Protein AF-A0A848LFX0-F1 (afdb_monomer)

Organism: NCBI:txid394095

Structure (mmCIF, N/CA/C/O backbone):
data_AF-A0A848LFX0-F1
#
_entry.id   AF-A0A848LFX0-F1
#
loop_
_atom_site.group_PDB
_atom_site.id
_atom_site.type_symbol
_atom_site.label_atom_id
_atom_site.label_alt_id
_atom_site.label_comp_id
_atom_site.label_asym_id
_atom_site.label_entity_id
_atom_site.label_seq_id
_atom_site.pdbx_PDB_ins_code
_atom_site.Cartn_x
_atom_site.Cartn_y
_atom_site.Cartn_z
_atom_site.occupancy
_atom_site.B_iso_or_equiv
_atom_site.auth_seq_id
_atom_site.auth_comp_id
_atom_site.auth_asym_id
_atom_site.auth_atom_id
_atom_site.pdbx_PDB_model_num
ATOM 1 N N . MET A 1 1 ? -7.038 -20.888 8.940 1.00 76.25 1 MET A N 1
ATOM 2 C CA . MET A 1 1 ? -6.320 -20.702 10.222 1.00 76.25 1 MET A CA 1
ATOM 3 C C . MET A 1 1 ? -6.130 -19.225 10.547 1.00 76.25 1 MET A C 1
ATOM 5 O O . MET A 1 1 ? -6.663 -18.803 11.558 1.00 76.25 1 MET A O 1
ATOM 9 N N . ALA A 1 2 ? -5.491 -18.433 9.674 1.00 83.94 2 ALA A N 1
ATOM 10 C CA . ALA A 1 2 ? -5.220 -17.000 9.884 1.00 83.94 2 ALA A CA 1
ATOM 11 C C . ALA A 1 2 ? -6.416 -16.190 10.425 1.00 83.94 2 ALA A C 1
ATOM 13 O O . ALA A 1 2 ? -6.326 -15.593 11.490 1.00 83.94 2 ALA A O 1
ATOM 14 N N . LEU A 1 3 ? -7.577 -16.266 9.763 1.00 84.25 3 LEU A N 1
ATOM 15 C CA . LEU A 1 3 ? -8.781 -15.560 10.214 1.00 84.25 3 LEU A CA 1
ATOM 16 C C . LEU A 1 3 ? -9.252 -15.991 11.612 1.00 84.25 3 LEU A C 1
ATOM 18 O O . LEU A 1 3 ? -9.778 -15.172 12.351 1.00 84.25 3 LEU A O 1
ATOM 22 N N . ARG A 1 4 ? -9.083 -17.267 11.985 1.00 86.56 4 ARG A N 1
ATOM 23 C CA . ARG A 1 4 ? -9.475 -17.746 13.320 1.00 86.56 4 ARG A CA 1
ATOM 24 C C . ARG A 1 4 ? -8.605 -17.123 14.408 1.00 86.56 4 ARG A C 1
ATOM 26 O O . ARG A 1 4 ? -9.158 -16.760 15.430 1.00 86.56 4 ARG A O 1
ATOM 33 N N . LEU A 1 5 ? -7.302 -16.965 14.157 1.00 87.06 5 LEU A N 1
ATOM 34 C CA . LEU A 1 5 ? -6.368 -16.346 15.104 1.00 87.06 5 LEU A CA 1
ATOM 35 C C . LEU A 1 5 ? -6.708 -14.869 15.350 1.00 87.06 5 LEU A C 1
ATOM 37 O O . LEU A 1 5 ? -6.755 -14.443 16.501 1.00 87.06 5 LEU A O 1
ATOM 41 N N . LEU A 1 6 ? -7.026 -14.129 14.278 1.00 83.62 6 LEU A N 1
ATOM 42 C CA . LEU A 1 6 ? -7.506 -12.745 14.378 1.00 83.62 6 LEU A CA 1
ATOM 43 C C . LEU A 1 6 ? -8.863 -12.669 15.101 1.00 83.62 6 LEU A C 1
ATOM 45 O O . LEU A 1 6 ? -9.056 -11.833 15.973 1.00 83.62 6 LEU A O 1
ATOM 49 N N . LYS A 1 7 ? -9.802 -13.572 14.779 1.00 82.62 7 LYS A N 1
ATOM 50 C CA . LYS A 1 7 ? -11.139 -13.638 15.403 1.00 82.62 7 LYS A CA 1
ATOM 51 C C . LYS A 1 7 ? -11.097 -13.882 16.908 1.00 82.62 7 LYS A C 1
ATOM 53 O O . LYS A 1 7 ? -11.956 -13.380 17.623 1.00 82.62 7 LYS A O 1
ATOM 58 N N . SER A 1 8 ? -10.164 -14.709 17.364 1.00 85.88 8 SER A N 1
ATOM 59 C CA . SER A 1 8 ? -10.031 -15.085 18.771 1.00 85.88 8 SER A CA 1
ATOM 60 C C . SER A 1 8 ? -9.181 -14.110 19.581 1.00 85.88 8 SER A C 1
ATOM 62 O O . SER A 1 8 ? -8.884 -14.424 20.727 1.00 85.88 8 SER A O 1
ATOM 64 N N . ASP A 1 9 ? -8.748 -12.994 18.984 1.00 82.00 9 ASP A N 1
ATOM 65 C CA . ASP A 1 9 ? -7.861 -12.013 19.621 1.00 82.00 9 ASP A CA 1
ATOM 66 C C . ASP A 1 9 ? -6.547 -12.637 20.143 1.00 82.00 9 ASP A C 1
ATOM 68 O O . ASP A 1 9 ? -5.969 -12.220 21.140 1.00 82.00 9 ASP A O 1
ATOM 72 N N . LEU A 1 10 ? -6.069 -13.694 19.469 1.00 86.56 10 LEU A N 1
ATOM 73 C CA . LEU A 1 10 ? -4.822 -14.380 19.838 1.00 86.56 10 LEU A CA 1
ATOM 74 C C . LEU A 1 10 ? -3.594 -13.755 19.163 1.00 86.56 10 LEU A C 1
ATOM 76 O O . LEU A 1 10 ? -2.462 -14.068 19.529 1.00 86.56 10 LEU A O 1
ATOM 80 N N . CYS A 1 11 ? -3.799 -12.910 18.151 1.00 85.12 11 CYS A N 1
ATOM 81 C CA . CYS A 1 11 ? -2.736 -12.196 17.455 1.00 85.12 11 CYS A CA 1
ATOM 82 C C . CYS A 1 11 ? -3.246 -10.885 16.848 1.00 85.12 11 CYS A C 1
ATOM 84 O O . CYS A 1 11 ? -4.382 -10.810 16.383 1.00 85.12 11 CYS A O 1
ATOM 86 N N . THR A 1 12 ? -2.355 -9.902 16.744 1.00 79.50 12 THR A N 1
ATOM 87 C CA . THR A 1 12 ? -2.596 -8.620 16.062 1.00 79.50 12 THR A CA 1
ATOM 88 C C . THR A 1 12 ? -2.077 -8.599 14.619 1.00 79.50 12 THR A C 1
ATOM 90 O O . THR A 1 12 ? -2.403 -7.691 13.861 1.00 79.50 12 THR A O 1
ATOM 93 N N . ALA A 1 13 ? -1.296 -9.609 14.215 1.00 79.31 13 ALA A N 1
ATOM 94 C CA . ALA A 1 13 ? -0.765 -9.761 12.863 1.00 79.31 13 ALA A CA 1
ATOM 95 C C . ALA A 1 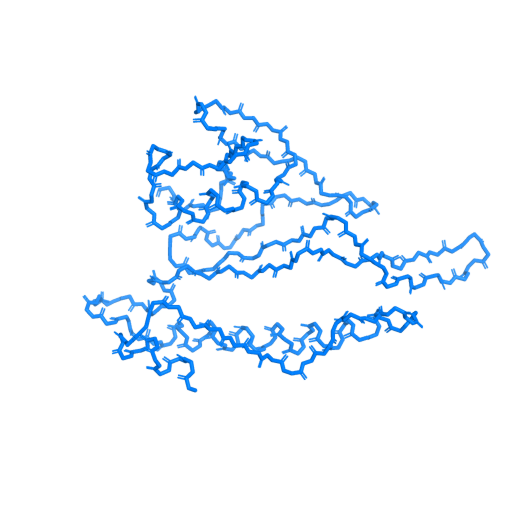13 ? -0.620 -11.242 12.481 1.00 79.31 13 ALA A C 1
ATOM 97 O O . ALA A 1 13 ? -0.318 -12.092 13.319 1.00 79.31 13 ALA A O 1
ATOM 98 N N . VAL A 1 14 ? -0.805 -11.546 11.194 1.00 84.25 14 VAL A N 1
ATOM 99 C CA . VAL A 1 14 ? -0.616 -12.884 10.617 1.00 84.25 14 VAL A CA 1
ATOM 100 C C . VAL A 1 14 ? 0.154 -12.779 9.306 1.00 84.25 14 VAL A C 1
ATOM 102 O O . VAL A 1 14 ? -0.154 -11.938 8.467 1.00 84.25 14 VAL A O 1
ATOM 105 N N . HIS A 1 15 ? 1.127 -13.666 9.108 1.00 82.06 15 HIS A N 1
ATOM 106 C CA . HIS A 1 15 ? 1.805 -13.833 7.825 1.00 82.06 15 HIS A CA 1
ATOM 107 C C . HIS A 1 15 ? 1.229 -15.054 7.102 1.00 82.06 15 HIS A C 1
ATOM 109 O O . HIS A 1 15 ? 1.128 -16.140 7.680 1.00 82.06 15 HIS A O 1
ATOM 115 N N . VAL A 1 16 ? 0.825 -14.880 5.843 1.00 80.62 16 VAL A N 1
ATOM 116 C CA . VAL A 1 16 ? 0.229 -15.940 5.024 1.00 80.62 16 VAL A CA 1
ATOM 117 C C . VAL A 1 16 ? 1.017 -16.061 3.729 1.00 80.62 16 VAL A C 1
ATOM 119 O O . VAL A 1 16 ? 1.040 -15.135 2.927 1.00 80.62 16 VAL A O 1
ATOM 122 N N . SER A 1 17 ? 1.626 -17.226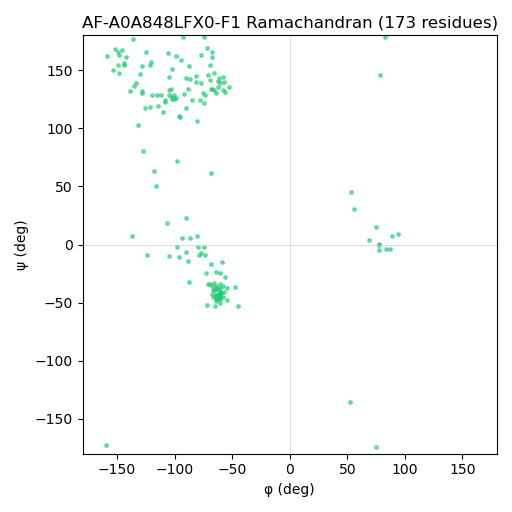 3.508 1.00 82.44 17 SER A N 1
ATOM 123 C CA . SER A 1 17 ? 2.250 -17.561 2.229 1.00 82.44 17 SER A CA 1
ATOM 124 C C . SER A 1 17 ? 1.228 -18.249 1.327 1.00 82.44 17 SER A C 1
ATOM 126 O O . SER A 1 17 ? 0.708 -19.324 1.642 1.00 82.44 17 SER A O 1
ATOM 128 N N . LEU A 1 18 ? 0.928 -17.608 0.204 1.00 77.94 18 LEU A N 1
ATOM 129 C CA . LEU A 1 18 ? 0.129 -18.163 -0.877 1.00 77.94 18 LEU A CA 1
ATOM 130 C C . LEU A 1 18 ? 1.144 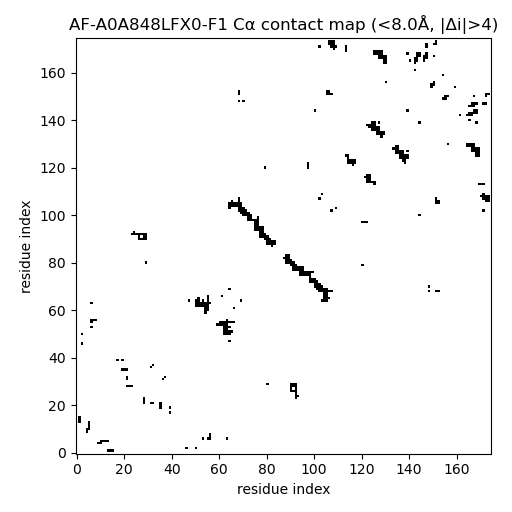-18.722 -1.880 1.00 77.94 18 LEU A C 1
ATOM 132 O O . LEU A 1 18 ? 1.901 -17.950 -2.450 1.00 77.94 18 LEU A O 1
ATOM 136 N N . ARG A 1 19 ? 1.249 -20.051 -2.010 1.00 79.62 19 ARG A N 1
ATOM 137 C CA . ARG A 1 19 ? 2.332 -20.757 -2.733 1.00 79.62 19 ARG A CA 1
ATOM 138 C C . ARG A 1 19 ? 2.298 -20.554 -4.262 1.00 79.62 19 ARG A C 1
ATOM 140 O O . ARG A 1 19 ? 2.112 -21.514 -5.002 1.00 79.62 19 ARG A O 1
ATOM 147 N N . LEU A 1 20 ? 2.445 -19.319 -4.727 1.00 77.44 20 LEU A N 1
ATOM 148 C CA . LEU A 1 20 ? 2.563 -18.939 -6.131 1.00 77.44 20 LEU A CA 1
ATOM 149 C C . LEU A 1 20 ? 3.801 -18.063 -6.296 1.00 77.44 20 LEU A C 1
ATOM 151 O O . LEU A 1 20 ? 3.984 -17.112 -5.540 1.00 77.44 20 LEU A O 1
ATOM 155 N N . ASP A 1 21 ? 4.629 -18.400 -7.278 1.00 75.88 21 ASP A N 1
ATOM 156 C CA . ASP A 1 21 ? 5.835 -17.643 -7.598 1.00 75.88 21 ASP A CA 1
ATOM 157 C C . ASP A 1 21 ? 5.518 -16.500 -8.575 1.00 75.88 21 ASP A C 1
ATOM 159 O O . ASP A 1 21 ? 4.672 -16.639 -9.467 1.00 75.88 21 ASP A O 1
ATOM 163 N N . PHE A 1 22 ? 6.185 -15.367 -8.375 1.00 74.19 22 PHE A N 1
ATOM 164 C CA . PHE A 1 22 ? 6.063 -14.145 -9.172 1.00 74.19 22 PHE A CA 1
ATOM 165 C C . PHE A 1 22 ? 7.400 -13.679 -9.729 1.00 74.19 22 PHE A C 1
ATOM 167 O O . PHE A 1 22 ? 7.405 -12.736 -10.525 1.00 74.19 22 PHE A O 1
ATOM 174 N N . ASP A 1 23 ? 8.513 -14.286 -9.312 1.00 78.75 23 ASP A N 1
ATOM 175 C CA . ASP A 1 23 ? 9.847 -13.853 -9.700 1.00 78.75 23 ASP A CA 1
ATOM 176 C C . ASP A 1 23 ? 10.417 -14.664 -10.849 1.00 78.75 23 ASP A C 1
ATOM 178 O O . ASP A 1 23 ? 11.297 -15.512 -10.725 1.00 78.75 23 ASP A O 1
ATOM 182 N N . THR A 1 24 ? 9.837 -14.415 -12.015 1.00 76.44 24 THR A N 1
ATOM 183 C CA . THR A 1 24 ? 10.248 -15.048 -13.258 1.00 76.44 24 THR A CA 1
ATOM 184 C C . THR A 1 24 ? 11.164 -14.097 -14.020 1.00 76.44 24 THR A C 1
ATOM 186 O O . THR A 1 24 ? 10.775 -12.965 -14.289 1.00 76.44 24 THR A O 1
ATOM 189 N N . HIS A 1 25 ? 12.354 -14.574 -14.385 1.00 80.94 25 HIS A N 1
ATOM 190 C CA . HIS A 1 25 ? 13.335 -13.872 -15.225 1.00 80.94 25 HIS A CA 1
ATOM 191 C C . HIS A 1 25 ? 13.543 -14.630 -16.542 1.00 80.94 25 HIS A C 1
ATOM 193 O O . HIS A 1 25 ? 14.658 -15.018 -16.896 1.00 80.94 25 HIS A O 1
ATOM 199 N N . ASN A 1 26 ? 12.449 -14.970 -17.221 1.00 79.81 26 ASN A N 1
ATOM 200 C CA . ASN A 1 26 ? 12.483 -15.896 -18.356 1.00 79.81 26 ASN A CA 1
ATOM 201 C C . ASN A 1 26 ? 11.623 -15.447 -19.545 1.00 79.81 26 ASN A C 1
ATOM 203 O O . ASN A 1 26 ? 11.463 -16.205 -20.499 1.00 79.81 26 ASN A O 1
ATOM 207 N N . GLY A 1 27 ? 11.068 -14.232 -19.502 1.00 76.88 27 GLY A N 1
ATOM 208 C CA . GLY A 1 27 ? 10.204 -13.683 -20.547 1.00 76.88 27 GLY A CA 1
ATOM 209 C C . GLY A 1 27 ? 8.772 -14.229 -20.531 1.00 76.88 27 GLY A C 1
ATOM 210 O O . GLY A 1 27 ? 7.947 -13.808 -21.341 1.00 76.88 27 GLY A O 1
ATOM 211 N N . HIS A 1 28 ? 8.436 -15.135 -19.606 1.00 77.31 28 HIS A N 1
ATOM 212 C CA . HIS A 1 28 ? 7.071 -15.629 -19.406 1.00 77.31 28 HIS A CA 1
ATOM 213 C C . HIS A 1 28 ? 6.341 -14.912 -18.264 1.00 77.31 28 HIS A C 1
ATOM 215 O O . HIS A 1 28 ? 5.157 -15.178 -18.029 1.00 77.31 28 HIS A O 1
ATOM 221 N N . GLY A 1 29 ? 7.006 -13.985 -17.566 1.00 77.31 29 GLY A N 1
ATOM 222 C CA . GLY A 1 29 ? 6.447 -13.334 -16.388 1.00 77.31 29 GLY A CA 1
ATOM 223 C C . GLY A 1 29 ? 5.165 -12.557 -16.616 1.00 77.31 29 GLY A C 1
ATOM 224 O O . GLY A 1 29 ? 4.368 -12.470 -15.691 1.00 77.31 29 GLY A O 1
ATOM 225 N N . HIS A 1 30 ? 4.878 -12.078 -17.828 1.00 78.88 30 HIS A N 1
ATOM 226 C CA . HIS A 1 30 ? 3.581 -11.454 -18.132 1.00 78.88 30 HIS A CA 1
ATOM 227 C C . HIS A 1 30 ? 2.413 -12.434 -17.979 1.00 78.88 30 HIS A C 1
ATOM 229 O O . HIS A 1 30 ? 1.419 -12.116 -17.327 1.00 78.88 30 HIS A O 1
ATOM 235 N N . ALA A 1 31 ? 2.546 -13.651 -18.514 1.00 77.00 31 ALA A N 1
ATOM 236 C CA . ALA A 1 31 ? 1.502 -14.671 -18.418 1.00 77.00 31 ALA A CA 1
ATOM 237 C C . ALA A 1 31 ? 1.305 -15.135 -16.966 1.00 77.00 31 ALA A C 1
ATOM 239 O O . ALA A 1 31 ? 0.170 -15.198 -16.481 1.00 77.00 31 ALA A O 1
ATOM 240 N N . TYR A 1 32 ? 2.409 -15.390 -16.253 1.00 79.00 32 TYR A N 1
ATOM 241 C CA . TYR A 1 32 ? 2.372 -15.756 -14.836 1.00 79.00 32 TYR A CA 1
ATOM 242 C C . TYR A 1 32 ? 1.814 -14.625 -13.971 1.00 79.00 32 TYR A C 1
ATOM 244 O O . TYR A 1 32 ? 0.924 -14.868 -13.163 1.00 79.00 32 TYR A O 1
ATOM 252 N N . SER A 1 33 ? 2.243 -13.380 -14.188 1.00 78.38 33 SER A N 1
ATOM 253 C CA . SER A 1 33 ? 1.764 -12.216 -13.433 1.00 78.38 33 SER A CA 1
ATOM 254 C C . SER A 1 33 ? 0.262 -12.014 -13.598 1.00 78.38 33 SER A C 1
ATOM 256 O O . SER A 1 33 ? -0.421 -11.746 -12.613 1.00 78.38 33 SER A O 1
ATOM 258 N N . CYS A 1 34 ? -0.288 -12.192 -14.804 1.00 79.62 34 CYS A N 1
ATOM 259 C CA . CYS A 1 34 ? -1.732 -12.101 -15.010 1.00 79.62 34 CYS A CA 1
ATOM 260 C C . CYS A 1 34 ? -2.488 -13.210 -14.263 1.00 79.62 34 CYS A C 1
ATOM 262 O O . CYS A 1 34 ? -3.410 -12.915 -13.499 1.00 79.62 34 CYS A O 1
ATOM 264 N N . ALA A 1 35 ? -2.108 -14.476 -14.461 1.00 82.75 35 ALA A N 1
ATOM 265 C CA . ALA A 1 35 ? -2.831 -15.610 -13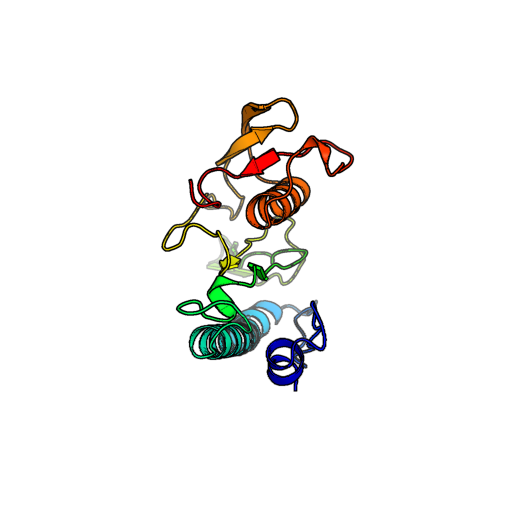.885 1.00 82.75 35 ALA A CA 1
ATOM 266 C C . ALA A 1 35 ? -2.635 -15.720 -12.363 1.00 82.75 35 ALA A C 1
ATOM 268 O O . ALA A 1 35 ? -3.609 -15.772 -11.607 1.00 82.75 35 ALA A O 1
ATOM 269 N N . HIS A 1 36 ? -1.383 -15.713 -11.898 1.00 85.81 36 HIS A N 1
ATOM 270 C CA . HIS A 1 36 ? -1.055 -15.789 -10.477 1.00 85.81 36 HIS A CA 1
ATOM 271 C C . HIS A 1 36 ? -1.510 -14.526 -9.752 1.00 85.81 36 HIS A C 1
ATOM 273 O O . HIS A 1 36 ? -2.096 -14.628 -8.675 1.00 85.81 36 HIS A O 1
ATOM 279 N N . GLY A 1 37 ? -1.303 -13.343 -10.348 1.00 85.06 37 GLY A N 1
ATOM 280 C CA . GLY A 1 37 ? -1.725 -12.059 -9.777 1.00 85.06 37 GLY A CA 1
ATOM 281 C C . GLY A 1 37 ? -3.220 -12.030 -9.528 1.00 85.06 37 GLY A C 1
ATOM 282 O O . GLY A 1 37 ? -3.662 -11.687 -8.430 1.00 85.06 37 GLY A O 1
ATOM 283 N N . ARG A 1 38 ? -4.006 -12.489 -10.508 1.00 86.62 38 ARG A N 1
ATOM 284 C CA . ARG A 1 38 ? -5.450 -12.619 -10.342 1.00 86.62 38 ARG A CA 1
ATOM 285 C C . ARG A 1 38 ? -5.811 -13.583 -9.213 1.00 86.62 38 ARG A C 1
ATOM 287 O O . ARG A 1 38 ? -6.595 -13.211 -8.344 1.00 86.62 38 ARG A O 1
ATOM 294 N N . GLY A 1 39 ? -5.229 -14.783 -9.203 1.00 88.25 39 GLY A N 1
ATOM 295 C CA . GLY A 1 39 ? -5.506 -15.791 -8.177 1.00 88.25 39 GLY A CA 1
ATOM 296 C C . GLY A 1 39 ? -5.168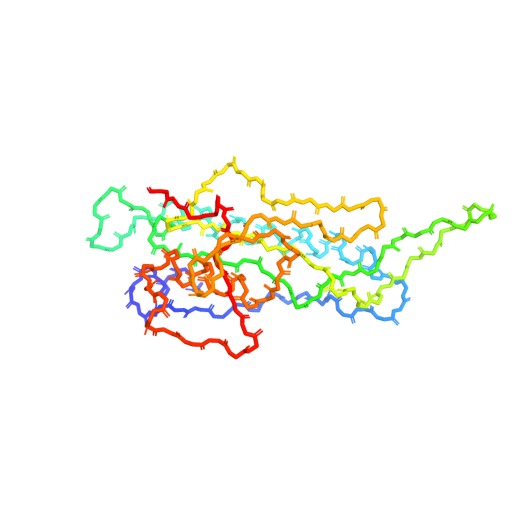 -15.315 -6.759 1.00 88.25 39 GLY A C 1
ATOM 297 O O . GLY A 1 39 ? -5.958 -15.514 -5.836 1.00 88.25 39 GLY A O 1
ATOM 298 N N . LEU A 1 40 ? -4.034 -14.629 -6.582 1.00 87.94 40 LEU A N 1
ATOM 299 C CA . LEU A 1 40 ? -3.660 -14.025 -5.303 1.00 87.94 40 LEU A CA 1
ATOM 300 C C . LEU A 1 40 ? -4.640 -12.932 -4.880 1.00 87.94 40 LEU A C 1
ATOM 302 O O . LEU A 1 40 ? -5.091 -12.933 -3.735 1.00 87.94 40 LEU A O 1
ATOM 306 N N . MET A 1 41 ? -4.997 -12.023 -5.788 1.00 90.19 41 MET A N 1
ATOM 307 C CA . MET A 1 41 ? -5.933 -10.945 -5.470 1.00 90.19 41 MET A CA 1
ATOM 308 C C . MET A 1 41 ? -7.336 -11.478 -5.161 1.00 90.19 41 MET A C 1
ATOM 310 O O . MET A 1 41 ? -7.993 -10.945 -4.271 1.00 90.19 41 MET A O 1
ATOM 314 N N . ASP A 1 42 ? -7.769 -12.574 -5.790 1.00 92.31 42 ASP A N 1
ATOM 315 C CA . ASP A 1 42 ? -9.012 -13.264 -5.426 1.00 92.31 42 ASP A CA 1
ATOM 316 C C . ASP A 1 42 ? -8.933 -13.866 -4.008 1.00 92.31 42 ASP A C 1
ATOM 318 O O . ASP A 1 42 ? -9.896 -13.773 -3.242 1.00 92.31 42 ASP A O 1
ATOM 322 N N . C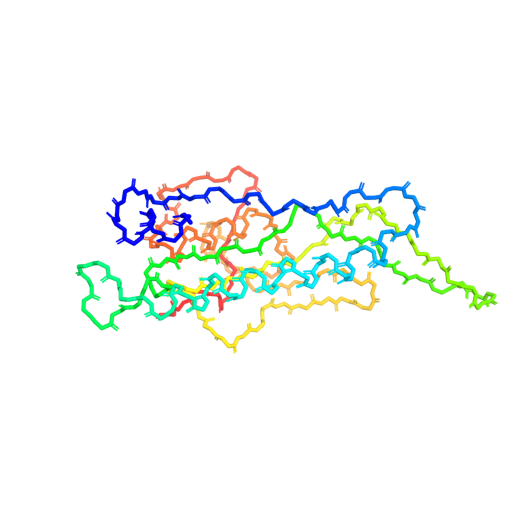YS A 1 43 ? -7.789 -14.434 -3.607 1.00 91.06 43 CYS A N 1
ATOM 323 C CA . CYS A 1 43 ? -7.563 -14.894 -2.231 1.00 91.06 43 CYS A CA 1
ATOM 324 C C . CYS A 1 43 ? -7.608 -13.738 -1.219 1.00 91.06 43 CYS A C 1
ATOM 326 O O . CYS A 1 43 ? -8.271 -13.857 -0.186 1.00 91.06 43 CYS A O 1
ATOM 328 N N . VAL A 1 44 ? -6.950 -12.615 -1.523 1.00 91.00 44 VAL A N 1
ATOM 329 C CA . VAL A 1 44 ? -6.959 -11.404 -0.686 1.00 91.00 44 VAL A CA 1
ATOM 330 C C . VAL A 1 44 ? -8.375 -10.832 -0.576 1.00 91.00 44 VAL A C 1
ATOM 332 O O . VAL A 1 44 ? -8.838 -10.545 0.527 1.00 91.00 44 VAL A O 1
ATOM 335 N N . ALA A 1 45 ? -9.108 -10.745 -1.688 1.00 93.25 45 ALA A N 1
ATOM 336 C CA . ALA A 1 45 ? -10.490 -10.273 -1.713 1.00 93.25 45 ALA A CA 1
ATOM 337 C C . ALA A 1 45 ? -11.417 -11.157 -0.867 1.00 93.25 45 ALA A C 1
ATOM 339 O O . ALA A 1 45 ? -12.197 -10.637 -0.070 1.00 93.25 45 ALA A O 1
ATOM 340 N N . ARG A 1 46 ? -11.303 -12.488 -0.977 1.00 93.56 46 ARG A N 1
ATOM 341 C CA . ARG A 1 46 ? -12.066 -13.428 -0.136 1.00 93.56 46 ARG A CA 1
ATOM 342 C C . ARG A 1 46 ? -11.721 -13.268 1.339 1.00 93.56 46 ARG A C 1
ATOM 344 O O . ARG A 1 46 ? -12.623 -13.236 2.168 1.00 93.56 46 ARG A O 1
ATOM 351 N N . PHE A 1 47 ? -10.439 -13.122 1.669 1.00 91.69 47 PHE A N 1
ATOM 352 C CA . PHE A 1 47 ? -10.005 -12.906 3.047 1.00 91.69 47 PHE A CA 1
ATOM 353 C C . PHE A 1 47 ? -10.595 -11.616 3.635 1.00 91.69 47 PHE A C 1
ATOM 355 O O . PHE A 1 47 ? -11.178 -11.651 4.718 1.00 91.69 47 PHE A O 1
ATOM 362 N N . MET A 1 48 ? -10.539 -10.503 2.897 1.00 93.12 48 MET A N 1
ATOM 363 C CA . MET A 1 48 ? -11.166 -9.243 3.313 1.00 93.12 48 MET A CA 1
ATOM 364 C C . MET A 1 48 ? -12.697 -9.351 3.399 1.00 93.12 48 MET A C 1
ATOM 366 O O . MET A 1 48 ? -13.293 -8.801 4.322 1.00 93.12 48 MET A O 1
ATOM 370 N N . GLY A 1 49 ? -13.342 -10.088 2.488 1.00 95.12 49 GLY A N 1
ATOM 371 C CA . GLY A 1 49 ? -14.782 -10.360 2.537 1.00 95.12 49 GLY A CA 1
ATOM 372 C C . GLY A 1 49 ? -15.191 -11.102 3.811 1.00 95.12 49 GLY A C 1
ATOM 373 O O . GLY A 1 49 ? -16.135 -10.703 4.490 1.00 95.12 49 GLY A O 1
ATOM 374 N N . GLU A 1 50 ? -14.421 -12.116 4.202 1.00 94.62 50 GLU A N 1
ATOM 375 C CA . GLU A 1 50 ? -14.626 -12.839 5.459 1.00 94.62 50 GLU A CA 1
ATOM 376 C C . GLU A 1 50 ? -14.390 -11.953 6.691 1.00 94.62 50 GLU A C 1
ATOM 378 O O . GLU A 1 50 ? -15.143 -12.036 7.665 1.00 94.62 50 GLU A O 1
ATOM 383 N N . MET A 1 51 ? -13.388 -11.065 6.664 1.00 93.50 51 MET A N 1
ATOM 384 C CA . MET A 1 51 ? -13.200 -10.060 7.719 1.00 93.50 51 MET A CA 1
ATOM 385 C C . MET A 1 51 ? -14.396 -9.102 7.800 1.00 93.50 51 MET A C 1
ATOM 387 O O . MET A 1 51 ? -14.824 -8.752 8.899 1.00 93.50 51 MET A O 1
ATOM 391 N N . LYS A 1 52 ? -14.974 -8.708 6.659 1.00 95.00 52 LYS A N 1
ATOM 392 C CA . LYS A 1 52 ? -16.163 -7.848 6.621 1.00 95.00 52 LYS A CA 1
ATOM 393 C C . LYS A 1 52 ? -17.418 -8.560 7.128 1.00 95.00 52 LYS A C 1
ATOM 395 O O . LYS A 1 52 ? -18.252 -7.927 7.760 1.00 95.00 52 LYS A O 1
ATOM 400 N N . ALA A 1 53 ? -17.554 -9.864 6.904 1.00 95.19 53 ALA A N 1
ATOM 401 C CA . ALA A 1 53 ? -18.669 -10.661 7.425 1.00 95.19 53 ALA A CA 1
ATOM 402 C C . ALA A 1 53 ? -18.529 -11.012 8.922 1.00 95.19 53 ALA A C 1
ATOM 404 O O . ALA A 1 53 ? -19.440 -11.578 9.524 1.00 95.19 53 ALA A O 1
ATOM 405 N N . THR A 1 54 ? -17.385 -10.703 9.531 1.00 93.12 54 THR A N 1
ATOM 406 C CA . THR A 1 54 ? -17.057 -11.081 10.906 1.00 93.12 54 THR A CA 1
ATOM 407 C C . THR A 1 54 ? -17.273 -9.902 11.854 1.00 93.12 54 THR A C 1
ATOM 409 O O . THR A 1 54 ? -16.651 -8.866 11.639 1.00 93.12 54 THR A O 1
ATOM 412 N N . PRO A 1 55 ? -18.070 -10.034 12.930 1.00 92.81 55 PRO A N 1
ATOM 413 C CA . PRO A 1 55 ? -18.156 -9.014 13.977 1.00 92.81 55 PRO A CA 1
ATOM 414 C C . PRO A 1 55 ? -16.805 -8.772 14.663 1.00 92.81 55 PRO A C 1
ATOM 416 O O . PRO A 1 55 ? -16.083 -9.725 14.958 1.00 92.81 55 PRO A O 1
ATOM 419 N N . ALA A 1 56 ? -16.471 -7.512 14.940 1.00 90.75 56 ALA A N 1
ATOM 420 C CA . ALA A 1 56 ? -15.270 -7.164 15.694 1.00 90.75 56 ALA A CA 1
ATOM 421 C C . ALA A 1 56 ? -15.446 -7.503 17.192 1.00 90.75 56 ALA A C 1
ATOM 423 O O . ALA A 1 56 ? -16.433 -7.066 17.800 1.00 90.75 56 ALA A O 1
ATOM 424 N N . PRO A 1 57 ? -14.507 -8.240 17.818 1.00 86.00 57 PRO A N 1
ATOM 425 C CA . PRO A 1 57 ? -14.537 -8.499 19.256 1.00 86.00 57 PRO A CA 1
ATOM 426 C C . PRO A 1 57 ? -14.575 -7.197 20.069 1.00 86.00 57 PRO A C 1
ATOM 428 O O . PRO A 1 57 ? -13.824 -6.262 19.808 1.00 86.00 57 PRO A O 1
ATOM 431 N N . GLY A 1 58 ? -15.490 -7.109 21.038 1.00 86.94 58 GLY A N 1
ATOM 432 C CA . GLY A 1 58 ? -15.603 -5.949 21.932 1.00 86.94 58 GLY A CA 1
ATOM 433 C C . GLY A 1 58 ? -16.082 -4.639 21.285 1.00 86.94 58 GLY A C 1
ATOM 434 O O . GLY A 1 58 ? -16.148 -3.626 21.977 1.00 86.94 58 GLY A O 1
ATOM 435 N N . LYS A 1 59 ? -16.444 -4.627 19.991 1.00 89.88 59 LYS A N 1
ATOM 436 C CA . LYS A 1 59 ? -16.845 -3.413 19.253 1.00 89.88 59 LYS A CA 1
ATOM 437 C C . LYS A 1 59 ? -18.199 -3.606 18.549 1.00 89.88 59 LYS A C 1
ATOM 439 O O . LYS A 1 59 ? -18.234 -3.880 17.346 1.00 89.88 59 LYS A O 1
ATOM 444 N N . PRO A 1 60 ? -19.330 -3.466 19.276 1.00 92.50 60 PRO A N 1
ATOM 445 C CA . PRO A 1 60 ? -20.670 -3.647 18.717 1.00 92.50 60 PRO A CA 1
ATOM 446 C C . PRO A 1 60 ? -20.907 -2.807 17.456 1.00 92.50 60 PRO A C 1
ATOM 448 O O . PRO A 1 60 ? -20.549 -1.633 17.401 1.00 92.50 60 PRO A O 1
ATOM 451 N N . GLY A 1 61 ? -21.512 -3.417 16.435 1.00 93.56 61 GLY A N 1
ATOM 452 C CA . GLY A 1 61 ? -21.817 -2.758 15.160 1.00 93.56 61 GLY A CA 1
ATOM 453 C C . GLY A 1 61 ? -20.630 -2.591 14.203 1.00 93.56 61 GLY A C 1
ATOM 454 O O . GLY A 1 61 ? -20.842 -2.158 13.072 1.00 93.56 61 GLY A O 1
ATOM 455 N N . LYS A 1 62 ? -19.404 -2.957 14.604 1.00 94.12 62 LYS A N 1
ATOM 456 C CA . LYS A 1 62 ? -18.231 -2.981 13.720 1.00 94.12 62 LYS A CA 1
ATOM 457 C C . LYS A 1 62 ? -17.896 -4.396 13.269 1.00 94.12 62 LYS A C 1
ATOM 459 O O . LYS A 1 62 ? -18.146 -5.376 13.971 1.00 94.12 62 LYS A O 1
ATOM 464 N N . THR A 1 63 ? -17.301 -4.489 12.088 1.00 94.88 63 THR A N 1
ATOM 465 C CA . THR A 1 63 ? -16.745 -5.735 11.553 1.00 94.88 63 THR A CA 1
ATOM 466 C C . THR A 1 63 ? -15.240 -5.781 11.791 1.00 94.88 63 THR A C 1
ATOM 468 O O . THR A 1 63 ? -14.622 -4.740 12.012 1.00 94.88 63 THR A O 1
ATOM 471 N N . LEU A 1 64 ? -14.627 -6.961 11.711 1.00 92.69 64 LEU A N 1
ATOM 472 C CA . LEU A 1 64 ? -13.180 -7.112 11.862 1.00 92.69 64 LEU A CA 1
ATOM 473 C C . LEU A 1 64 ? -12.422 -6.270 10.824 1.00 92.69 64 LEU A C 1
ATOM 475 O O . LEU A 1 64 ? -11.390 -5.689 11.145 1.00 92.69 64 LEU A O 1
ATOM 479 N N . LEU A 1 65 ? -12.960 -6.142 9.604 1.00 93.81 65 LEU A N 1
ATOM 480 C CA . LEU A 1 65 ? -12.388 -5.255 8.588 1.00 93.81 65 LEU A CA 1
ATOM 481 C C . LEU A 1 65 ? -12.521 -3.771 8.964 1.00 93.81 65 LEU A C 1
ATOM 483 O O . LEU A 1 65 ? -11.608 -3.002 8.698 1.00 93.81 65 LEU A O 1
ATOM 487 N N . ASP A 1 66 ? -13.610 -3.350 9.612 1.00 93.25 66 ASP A N 1
ATOM 488 C CA . ASP A 1 66 ? -13.740 -1.963 10.094 1.00 93.25 66 ASP A CA 1
ATOM 489 C C . ASP A 1 66 ? -12.767 -1.644 11.242 1.00 93.25 66 ASP A C 1
ATOM 491 O O . ASP A 1 66 ? -12.543 -0.473 11.541 1.00 93.25 66 ASP A O 1
ATOM 495 N N . ASP A 1 67 ? -12.200 -2.670 11.880 1.00 91.38 67 ASP A N 1
ATOM 496 C CA . ASP A 1 67 ? -11.263 -2.535 12.995 1.00 91.38 67 ASP A CA 1
ATOM 497 C C . ASP A 1 67 ? -9.796 -2.798 12.631 1.00 91.38 67 ASP A C 1
ATOM 499 O O . ASP A 1 67 ? -8.900 -2.526 13.422 1.00 91.38 67 ASP A O 1
ATOM 503 N N . THR A 1 68 ? -9.540 -3.311 11.428 1.00 91.44 68 THR A N 1
ATOM 504 C CA . THR A 1 68 ? -8.202 -3.692 10.965 1.00 91.44 68 THR A CA 1
ATOM 505 C C . THR A 1 68 ? -7.829 -2.887 9.729 1.00 91.44 68 THR A C 1
ATOM 507 O O . THR A 1 68 ? -8.572 -2.886 8.747 1.00 91.44 68 THR A O 1
ATOM 510 N N . LEU A 1 69 ? -6.658 -2.247 9.736 1.00 93.25 69 LEU A N 1
ATOM 511 C CA . LEU A 1 69 ? -6.065 -1.715 8.512 1.00 93.25 69 LEU A CA 1
ATOM 512 C C . LEU A 1 69 ? -5.421 -2.859 7.717 1.00 93.25 69 LEU A C 1
ATOM 514 O O . LEU A 1 69 ? -4.549 -3.563 8.219 1.00 93.25 69 LEU A O 1
ATOM 518 N N . VAL A 1 70 ? -5.827 -3.010 6.459 1.00 93.12 70 VAL A N 1
ATOM 519 C CA . VAL A 1 70 ? -5.222 -3.929 5.494 1.00 93.12 70 VAL A CA 1
ATOM 520 C C . VAL A 1 70 ? -4.452 -3.117 4.460 1.00 93.12 70 VAL A C 1
ATOM 522 O O . VAL A 1 70 ? -5.019 -2.246 3.797 1.00 93.12 70 VAL A O 1
ATOM 525 N N . LEU A 1 71 ? -3.167 -3.435 4.310 1.00 93.56 71 LEU A N 1
ATOM 526 C CA . LEU A 1 71 ? -2.289 -2.873 3.292 1.00 93.56 71 LEU A CA 1
ATOM 527 C C . LEU A 1 71 ? -1.863 -3.983 2.330 1.00 93.56 71 LEU A C 1
ATOM 529 O O . LEU A 1 71 ? -1.242 -4.960 2.745 1.00 93.56 71 LEU A O 1
ATOM 533 N N . VAL A 1 72 ? -2.194 -3.838 1.049 1.00 92.62 72 VAL A N 1
ATOM 534 C CA . VAL A 1 72 ? -1.740 -4.750 -0.009 1.00 92.62 72 VAL A CA 1
ATOM 535 C C . VAL A 1 72 ? -0.749 -3.992 -0.874 1.00 92.62 72 VAL A C 1
ATOM 537 O O . VAL A 1 72 ? -1.117 -3.026 -1.542 1.00 92.62 72 VAL A O 1
ATOM 540 N N . MET A 1 73 ? 0.507 -4.421 -0.848 1.00 91.62 73 MET A N 1
ATOM 541 C CA . MET A 1 73 ? 1.597 -3.790 -1.583 1.00 91.62 73 MET A CA 1
ATOM 542 C C . MET A 1 73 ? 2.554 -4.838 -2.141 1.00 91.62 73 MET A C 1
ATOM 544 O O . MET A 1 73 ? 2.591 -5.975 -1.674 1.00 91.62 73 MET A O 1
ATOM 548 N N . SER A 1 74 ? 3.343 -4.420 -3.122 1.00 88.06 74 SER A N 1
ATOM 549 C CA . SER A 1 74 ? 4.526 -5.140 -3.579 1.00 88.06 74 SER A CA 1
ATOM 550 C C . SER A 1 74 ? 5.749 -4.238 -3.418 1.00 88.06 74 SER A C 1
ATOM 552 O O . SER A 1 74 ? 5.610 -3.016 -3.363 1.00 88.06 74 SER A O 1
ATOM 554 N N . GLU A 1 75 ? 6.934 -4.829 -3.323 1.00 87.75 75 GLU A N 1
ATOM 555 C CA . GLU A 1 75 ? 8.197 -4.092 -3.230 1.00 87.75 75 GLU A CA 1
ATOM 556 C C . GLU A 1 75 ? 8.594 -3.432 -4.569 1.00 87.75 75 GLU A C 1
ATOM 558 O O . GLU A 1 75 ? 9.263 -2.401 -4.575 1.00 87.75 75 GLU A O 1
ATOM 563 N N . PHE A 1 76 ? 8.112 -3.970 -5.695 1.00 87.38 76 PHE A N 1
ATOM 564 C CA . PHE A 1 76 ? 8.298 -3.435 -7.046 1.00 87.38 76 PHE A CA 1
ATOM 565 C C . PHE A 1 76 ? 7.057 -3.694 -7.919 1.00 87.38 76 PHE A C 1
ATOM 567 O O . PHE A 1 76 ? 6.159 -4.458 -7.572 1.00 87.38 76 PHE A O 1
ATOM 574 N N . GLY A 1 77 ? 6.984 -3.035 -9.071 1.00 86.19 77 GLY A N 1
ATOM 575 C CA . GLY A 1 77 ? 6.118 -3.430 -10.183 1.00 86.19 77 GLY A CA 1
ATOM 576 C C . GLY A 1 77 ? 6.858 -4.334 -11.175 1.00 86.19 77 GLY A C 1
ATOM 577 O O . GLY A 1 77 ? 8.053 -4.583 -11.035 1.00 86.19 77 GLY A O 1
ATOM 578 N N . ARG A 1 78 ? 6.168 -4.783 -12.226 1.00 83.94 78 ARG A N 1
ATOM 579 C CA . ARG A 1 78 ? 6.794 -5.485 -13.359 1.00 83.94 78 ARG A CA 1
ATOM 580 C C . ARG A 1 78 ? 6.880 -4.572 -14.573 1.00 83.94 78 ARG A C 1
ATOM 582 O O . ARG A 1 78 ? 5.990 -3.752 -14.805 1.00 83.94 78 ARG A O 1
ATOM 589 N N . SER A 1 79 ? 7.967 -4.710 -15.325 1.00 83.00 79 SER A N 1
ATOM 590 C CA . SER A 1 79 ? 8.187 -3.970 -16.565 1.00 83.00 79 SER A CA 1
ATOM 591 C C . SER A 1 79 ? 7.066 -4.230 -17.570 1.00 83.00 79 SER A C 1
ATOM 593 O O . SER A 1 79 ? 6.498 -5.317 -17.649 1.00 83.00 79 SER A O 1
ATOM 595 N N . TRP A 1 80 ? 6.714 -3.199 -18.331 1.00 79.12 80 TRP A N 1
ATOM 596 C CA . TRP A 1 80 ? 5.545 -3.230 -19.202 1.00 79.12 80 TRP A CA 1
ATOM 597 C C . TRP A 1 80 ? 5.848 -3.941 -20.516 1.00 79.12 80 TRP A C 1
ATOM 599 O O . TRP A 1 80 ? 6.928 -3.783 -21.090 1.00 79.12 80 TRP A O 1
ATOM 609 N N . ALA A 1 81 ? 4.849 -4.656 -21.036 1.00 81.94 81 ALA A N 1
ATOM 610 C CA . ALA A 1 81 ? 4.871 -5.090 -22.421 1.00 81.94 81 ALA A CA 1
ATOM 611 C C . ALA A 1 81 ? 4.995 -3.858 -23.330 1.00 81.94 81 ALA A C 1
ATOM 613 O O . ALA A 1 81 ? 4.280 -2.868 -23.158 1.00 81.94 81 ALA A O 1
ATOM 614 N N . SER A 1 82 ? 5.899 -3.912 -24.300 1.00 80.38 82 SER A N 1
ATOM 615 C CA . SER A 1 82 ? 6.123 -2.822 -25.249 1.00 80.38 82 SER A CA 1
ATOM 616 C C . SER A 1 82 ? 6.113 -3.358 -26.670 1.00 80.38 82 SER A C 1
ATOM 618 O O . SER A 1 82 ? 6.498 -4.499 -26.918 1.00 80.38 82 SER A O 1
ATOM 620 N N . ARG A 1 83 ? 5.624 -2.548 -27.610 1.00 83.94 83 ARG A N 1
ATOM 621 C CA . ARG A 1 83 ? 5.570 -2.915 -29.024 1.00 83.94 83 ARG A CA 1
ATOM 622 C C . ARG A 1 83 ? 6.700 -2.220 -29.776 1.00 83.94 83 ARG A C 1
ATOM 624 O O . ARG A 1 83 ? 6.817 -0.998 -29.704 1.00 83.94 83 ARG A O 1
ATOM 631 N N . GLY A 1 84 ? 7.514 -3.001 -30.478 1.00 84.06 84 GLY A N 1
ATOM 632 C CA . GLY A 1 84 ? 8.554 -2.512 -31.373 1.00 84.06 84 GLY A CA 1
ATOM 633 C C . GLY A 1 84 ? 7.972 -1.811 -32.601 1.00 84.06 84 GLY A C 1
ATOM 634 O O . GLY A 1 84 ? 6.804 -1.993 -32.956 1.00 84.06 84 GLY A O 1
ATOM 635 N N . SER A 1 85 ? 8.798 -1.007 -33.272 1.00 89.38 85 SER A N 1
ATOM 636 C CA . SER A 1 85 ? 8.430 -0.334 -34.527 1.00 89.38 85 SER A CA 1
ATOM 637 C C . SER A 1 85 ? 8.146 -1.313 -35.673 1.00 89.38 85 SER A C 1
ATOM 639 O O . SER A 1 85 ? 7.401 -0.980 -36.589 1.00 89.38 85 SER A O 1
ATOM 641 N N . ASP A 1 86 ? 8.691 -2.527 -35.596 1.00 93.06 86 ASP A N 1
ATOM 642 C CA . ASP A 1 86 ? 8.433 -3.651 -36.503 1.00 93.06 86 ASP A CA 1
ATOM 643 C C . ASP A 1 86 ? 7.114 -4.390 -36.203 1.00 93.06 86 ASP A C 1
ATOM 645 O O . ASP A 1 86 ? 6.733 -5.322 -36.908 1.00 93.06 86 ASP A O 1
ATOM 649 N N . GLY A 1 87 ? 6.398 -3.975 -35.157 1.00 88.38 87 GLY A N 1
ATOM 650 C CA . GLY A 1 87 ? 5.141 -4.566 -34.730 1.00 88.38 87 GLY A CA 1
ATOM 651 C C . GLY A 1 87 ? 5.276 -5.755 -33.778 1.00 88.38 87 GLY A C 1
ATOM 652 O O . GLY A 1 87 ? 4.234 -6.209 -33.299 1.00 88.38 87 GLY A O 1
ATOM 653 N N . SER A 1 88 ? 6.495 -6.214 -33.472 1.00 88.00 88 SER A N 1
ATOM 654 C CA . SER A 1 88 ? 6.761 -7.268 -32.486 1.00 88.00 88 SER A CA 1
ATOM 655 C C . SER A 1 88 ? 6.480 -6.787 -31.055 1.00 88.00 88 SER A C 1
ATOM 657 O O . SER A 1 88 ? 6.514 -5.588 -30.774 1.00 88.00 88 SER A O 1
ATOM 659 N N . TYR A 1 89 ? 6.171 -7.706 -30.136 1.00 83.25 89 TYR A N 1
ATOM 660 C CA . TYR A 1 89 ? 6.002 -7.387 -28.715 1.00 83.25 89 TYR A CA 1
ATOM 661 C C . TYR A 1 89 ? 7.208 -7.871 -27.913 1.00 83.25 89 TYR A C 1
ATOM 663 O O . TYR A 1 89 ? 7.574 -9.041 -27.978 1.00 83.25 89 TYR A O 1
ATOM 671 N N . SER A 1 90 ? 7.775 -6.974 -27.113 1.00 82.38 90 SER A N 1
ATOM 672 C CA . SER A 1 90 ? 8.684 -7.304 -26.022 1.00 82.38 90 SER A CA 1
ATOM 673 C C . SER A 1 90 ? 7.872 -7.464 -24.739 1.00 82.38 90 SER A C 1
ATOM 675 O O . SER A 1 90 ? 7.061 -6.596 -24.401 1.00 82.38 90 SER A O 1
ATOM 677 N N . LEU A 1 91 ? 8.082 -8.574 -24.034 1.00 82.81 91 LEU A N 1
ATOM 678 C CA . LEU A 1 91 ? 7.387 -8.936 -22.795 1.00 82.81 91 LEU A CA 1
ATOM 679 C C . LEU A 1 91 ? 8.393 -9.028 -21.633 1.00 82.81 91 LEU A C 1
ATOM 681 O O . LEU A 1 91 ? 8.603 -10.117 -21.098 1.00 82.81 91 LEU A O 1
ATOM 685 N N . PRO A 1 92 ? 9.058 -7.920 -21.254 1.00 79.69 92 PRO A N 1
ATOM 686 C CA . PRO A 1 92 ? 10.067 -7.948 -20.201 1.00 79.69 92 PRO A CA 1
ATOM 687 C C . PRO A 1 92 ? 9.413 -8.220 -18.846 1.00 79.69 92 PRO A C 1
ATOM 689 O O . PRO A 1 92 ? 8.427 -7.579 -18.501 1.00 79.69 92 PRO A O 1
ATOM 692 N N . ASP A 1 93 ? 9.971 -9.124 -18.052 1.00 82.19 93 ASP A N 1
ATOM 693 C CA . ASP A 1 93 ? 9.492 -9.466 -16.708 1.00 82.19 93 ASP A CA 1
ATOM 694 C C . ASP A 1 93 ? 10.389 -8.923 -15.583 1.00 82.19 93 ASP A C 1
ATOM 696 O O . ASP A 1 93 ? 10.281 -9.334 -14.431 1.00 82.19 93 ASP A O 1
ATOM 700 N N . ASP A 1 94 ? 11.223 -7.930 -15.892 1.00 85.75 94 ASP A N 1
ATOM 701 C CA . ASP A 1 94 ? 12.155 -7.322 -14.939 1.00 85.75 94 ASP A CA 1
ATOM 702 C C . ASP A 1 94 ? 11.478 -6.343 -13.956 1.00 85.75 94 ASP A C 1
ATOM 704 O O . ASP A 1 94 ? 10.360 -5.856 -14.188 1.00 85.75 94 ASP A O 1
ATOM 708 N N . HIS A 1 95 ? 12.177 -6.025 -12.867 1.00 88.00 95 HIS A N 1
ATOM 709 C CA . HIS A 1 95 ? 11.722 -5.158 -11.783 1.00 88.00 95 HIS A CA 1
ATOM 710 C C . HIS A 1 95 ? 11.483 -3.712 -12.237 1.00 88.00 95 HIS A C 1
ATOM 712 O O . HIS A 1 95 ? 12.340 -3.066 -12.839 1.00 88.00 95 HIS A O 1
ATOM 718 N N . HIS A 1 96 ? 10.317 -3.170 -11.887 1.00 87.69 96 HIS A N 1
ATOM 719 C CA . HIS A 1 96 ? 9.946 -1.780 -12.129 1.00 87.69 96 HIS A CA 1
ATOM 720 C C . HIS A 1 96 ? 9.847 -1.019 -10.796 1.00 87.69 96 HIS A C 1
ATOM 722 O O . HIS A 1 96 ? 9.126 -1.455 -9.901 1.00 87.69 96 HIS A O 1
ATOM 728 N N . PRO A 1 97 ? 10.497 0.146 -10.634 1.00 88.25 97 PRO A N 1
ATOM 729 C CA . PRO A 1 97 ? 10.578 0.825 -9.335 1.00 88.25 97 PRO A CA 1
ATOM 730 C C . PRO A 1 97 ? 9.265 1.490 -8.890 1.00 88.25 97 PRO A C 1
ATOM 732 O O . PRO A 1 97 ? 9.160 1.952 -7.758 1.00 88.25 97 PRO A O 1
ATOM 735 N N . TYR A 1 98 ? 8.261 1.559 -9.768 1.00 89.56 98 TYR A N 1
ATOM 736 C CA . TYR A 1 98 ? 6.935 2.079 -9.437 1.00 89.56 98 TYR A CA 1
ATOM 737 C C . TYR A 1 98 ? 5.942 0.939 -9.247 1.00 89.56 98 TYR A C 1
ATOM 739 O O . TYR A 1 98 ? 5.845 0.051 -10.095 1.00 89.56 98 TYR A O 1
ATOM 747 N N . THR A 1 99 ? 5.169 1.031 -8.168 1.00 90.94 99 THR A N 1
ATOM 748 C CA . THR A 1 99 ? 4.114 0.088 -7.791 1.00 90.94 99 THR A CA 1
ATOM 749 C C . THR A 1 99 ? 2.859 0.837 -7.333 1.00 90.94 99 THR A C 1
ATOM 751 O O . THR A 1 99 ? 2.837 2.068 -7.273 1.00 90.94 99 THR A O 1
ATOM 754 N N . SER A 1 100 ? 1.804 0.092 -7.017 1.00 91.69 100 SER A N 1
ATOM 755 C CA . SER A 1 100 ? 0.570 0.611 -6.429 1.00 91.69 100 SER A CA 1
ATOM 756 C C . SER A 1 100 ? 0.305 -0.061 -5.086 1.00 91.69 100 SER A C 1
ATOM 758 O O . SER A 1 100 ? 0.766 -1.175 -4.835 1.00 91.69 100 SER A O 1
ATOM 760 N N . VAL A 1 101 ? -0.431 0.629 -4.219 1.00 94.88 101 VAL A N 1
ATOM 761 C CA . VAL A 1 101 ? -0.771 0.141 -2.883 1.00 94.88 101 VAL A CA 1
ATOM 762 C C . VAL A 1 101 ? -2.275 0.244 -2.688 1.00 94.88 101 VAL A C 1
ATOM 764 O O . VAL A 1 101 ? -2.872 1.282 -2.972 1.00 94.88 101 VAL A O 1
ATOM 767 N N . CYS A 1 102 ? -2.889 -0.830 -2.197 1.00 95.25 102 CYS A N 1
ATOM 768 C CA . CYS A 1 102 ? -4.295 -0.848 -1.820 1.00 95.25 102 CYS A CA 1
ATOM 769 C C . CYS A 1 102 ? -4.424 -0.739 -0.300 1.00 95.25 102 CYS A C 1
ATOM 771 O O . CYS A 1 102 ? -3.832 -1.526 0.439 1.00 95.25 102 CYS A O 1
ATOM 773 N N . PHE A 1 103 ? -5.223 0.229 0.143 1.00 96.25 103 PHE A N 1
ATOM 774 C CA . PHE A 1 103 ? -5.627 0.405 1.532 1.00 96.25 103 PHE A CA 1
ATOM 775 C C . PHE A 1 103 ? -7.080 -0.047 1.689 1.00 96.25 103 PHE A C 1
ATOM 777 O O . PHE A 1 103 ? -7.945 0.359 0.910 1.00 96.25 103 PHE A O 1
ATOM 784 N N . ALA A 1 104 ? -7.366 -0.849 2.713 1.00 95.31 104 ALA A N 1
ATOM 785 C CA . ALA A 1 104 ? -8.721 -1.280 3.037 1.00 95.31 104 ALA A CA 1
ATOM 786 C C . ALA A 1 104 ? -8.939 -1.396 4.551 1.00 95.31 104 ALA A C 1
ATOM 788 O O . ALA A 1 104 ? -8.004 -1.640 5.310 1.00 95.31 104 ALA A O 1
ATOM 789 N N . GLY A 1 105 ? -10.194 -1.258 4.979 1.00 94.00 105 GLY A N 1
ATOM 790 C CA . GLY A 1 105 ? -10.575 -1.398 6.385 1.00 94.00 105 GLY A CA 1
ATOM 791 C C . GLY A 1 105 ? -10.181 -0.217 7.277 1.00 94.00 105 GLY A C 1
ATOM 792 O O . GLY A 1 105 ? -9.742 0.830 6.800 1.00 94.00 105 GLY A O 1
ATOM 793 N N . GLY A 1 106 ? -10.405 -0.358 8.582 1.00 91.62 106 GLY A N 1
ATOM 794 C CA . GLY A 1 106 ? -10.096 0.670 9.578 1.00 91.62 106 GLY A CA 1
ATOM 795 C C . GLY A 1 106 ? -10.682 2.054 9.247 1.00 91.62 106 GLY A C 1
ATOM 796 O O . GLY A 1 106 ? -11.827 2.210 8.802 1.00 91.62 106 GLY A O 1
ATOM 797 N N . ASN A 1 107 ? -9.853 3.086 9.425 1.00 92.62 107 ASN A N 1
ATOM 798 C CA . ASN A 1 107 ? -10.178 4.477 9.096 1.00 92.62 107 ASN A CA 1
ATOM 799 C C . ASN A 1 107 ? -9.797 4.874 7.656 1.00 92.62 107 ASN A C 1
ATOM 801 O O . ASN A 1 107 ? -9.640 6.062 7.370 1.00 92.62 107 ASN A O 1
ATOM 805 N N . VAL A 1 108 ? -9.668 3.911 6.735 1.00 96.38 108 VAL A N 1
ATOM 806 C CA . VAL A 1 108 ? -9.459 4.204 5.310 1.00 96.38 108 VAL A CA 1
ATOM 807 C C . VAL A 1 108 ? -10.707 4.856 4.727 1.00 96.38 108 VAL A C 1
ATOM 809 O O . VAL A 1 108 ? -11.835 4.388 4.911 1.00 96.38 108 VAL A O 1
ATOM 812 N N . ALA A 1 109 ? -10.516 5.932 3.979 1.00 95.31 109 ALA A N 1
ATOM 813 C CA . ALA A 1 109 ? -11.575 6.564 3.227 1.00 95.31 109 ALA A CA 1
ATOM 814 C C . ALA A 1 109 ? -11.808 5.784 1.920 1.00 95.31 109 ALA A C 1
ATOM 816 O O . ALA A 1 109 ? -10.991 5.805 1.006 1.00 95.31 109 ALA A O 1
ATOM 817 N N . GLY A 1 110 ? -12.914 5.039 1.856 1.00 92.31 110 GLY A N 1
ATOM 818 C CA . GLY A 1 110 ? -13.193 4.114 0.753 1.00 92.31 110 GLY A CA 1
ATOM 819 C C . GLY A 1 110 ? -13.614 4.778 -0.564 1.00 92.31 110 GLY A C 1
ATOM 820 O O . GLY A 1 110 ? -13.782 6.000 -0.646 1.00 92.31 110 GLY A O 1
ATOM 821 N N . ASN A 1 111 ? -13.832 3.927 -1.576 1.00 92.75 111 ASN A N 1
ATOM 822 C CA . ASN A 1 111 ? -14.387 4.258 -2.897 1.00 92.75 111 ASN A CA 1
ATOM 823 C C . ASN A 1 111 ? -13.651 5.390 -3.624 1.00 92.75 111 ASN A C 1
ATOM 825 O O . ASN A 1 111 ? -14.271 6.306 -4.161 1.00 92.75 111 ASN A O 1
ATOM 829 N N . ARG A 1 112 ? -12.319 5.338 -3.617 1.00 92.38 112 ARG A N 1
ATOM 830 C CA . ARG A 1 112 ? -11.478 6.354 -4.248 1.00 92.38 112 ARG A CA 1
ATOM 831 C C . ARG A 1 112 ? -10.179 5.771 -4.768 1.00 92.38 112 ARG A C 1
ATOM 833 O O . ARG A 1 112 ? -9.667 4.789 -4.237 1.00 92.38 112 ARG A O 1
ATOM 840 N N . GLN A 1 113 ? -9.642 6.448 -5.767 1.00 95.25 113 GLN A N 1
ATOM 841 C CA . GLN A 1 113 ? -8.293 6.264 -6.265 1.00 95.25 113 GLN A CA 1
ATOM 842 C C . GLN A 1 113 ? -7.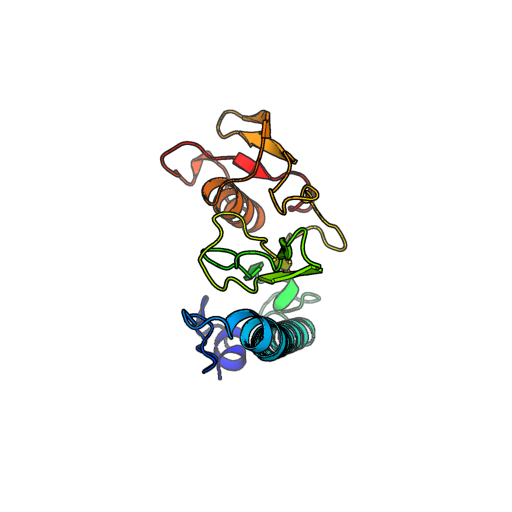529 7.562 -6.004 1.00 95.25 113 GLN A C 1
ATOM 844 O O . GLN A 1 113 ? -8.005 8.638 -6.360 1.00 95.25 113 GLN A O 1
ATOM 849 N N . VAL A 1 114 ? -6.355 7.458 -5.383 1.00 96.06 114 VAL A N 1
ATOM 850 C CA . VAL A 1 114 ? -5.441 8.589 -5.196 1.00 96.06 114 VAL A CA 1
ATOM 851 C C . VAL A 1 114 ? -4.245 8.388 -6.116 1.00 96.06 114 VAL A C 1
ATOM 853 O O . VAL A 1 114 ? -3.567 7.365 -6.051 1.00 96.06 114 VAL A O 1
ATOM 856 N N . GLY A 1 115 ? -4.006 9.367 -6.986 1.00 94.62 115 GLY A N 1
ATOM 857 C CA . GLY A 1 115 ? -2.962 9.303 -8.004 1.00 94.62 115 GLY A CA 1
ATOM 858 C C . GLY A 1 115 ? -3.360 8.546 -9.273 1.00 94.62 115 GLY A C 1
ATOM 859 O O . GLY A 1 115 ? -4.471 8.043 -9.438 1.00 94.62 115 GLY A O 1
ATOM 860 N N . THR A 1 116 ? -2.426 8.519 -10.216 1.00 93.75 116 THR A N 1
ATOM 861 C CA . THR A 1 116 ? -2.536 7.842 -11.513 1.00 93.75 116 THR A CA 1
ATOM 862 C C . THR A 1 116 ? -1.126 7.607 -12.071 1.00 93.75 116 THR A C 1
ATOM 864 O O . THR A 1 116 ? -0.129 7.850 -11.384 1.00 93.75 116 THR A O 1
ATOM 867 N N . TYR A 1 117 ? -1.026 7.136 -13.307 1.00 90.94 117 TYR A N 1
ATOM 868 C CA . TYR A 1 117 ? 0.227 6.901 -14.007 1.00 90.94 117 TYR A CA 1
ATOM 869 C C . TYR A 1 117 ? 0.224 7.565 -15.388 1.00 90.94 117 TYR A C 1
ATOM 871 O O . TYR A 1 117 ? -0.816 7.798 -16.003 1.00 90.94 117 TYR A O 1
ATOM 879 N N . THR A 1 118 ? 1.416 7.896 -15.872 1.00 90.19 118 THR A N 1
ATOM 880 C CA . THR A 1 118 ? 1.635 8.383 -17.240 1.00 90.19 118 THR A CA 1
ATOM 881 C C . THR A 1 118 ? 1.466 7.251 -18.255 1.00 90.19 118 THR A C 1
ATOM 883 O O . THR A 1 118 ? 1.500 6.076 -17.900 1.00 90.19 118 THR A O 1
ATOM 886 N N . THR A 1 119 ? 1.408 7.572 -19.548 1.00 83.50 119 THR A N 1
ATOM 887 C CA . THR A 1 119 ? 1.422 6.562 -20.629 1.00 83.50 119 THR A CA 1
ATOM 888 C C . THR A 1 119 ? 2.671 5.674 -20.630 1.00 83.50 119 THR A C 1
ATOM 890 O O . THR A 1 119 ? 2.677 4.626 -21.266 1.00 83.50 119 THR A O 1
ATOM 893 N N . ARG A 1 120 ? 3.723 6.073 -19.904 1.00 80.25 120 ARG A N 1
ATOM 894 C CA . ARG A 1 120 ? 4.955 5.301 -19.700 1.00 80.25 120 ARG A CA 1
ATOM 895 C C . ARG A 1 120 ? 4.938 4.455 -18.420 1.00 80.25 120 ARG A C 1
ATOM 897 O O . ARG A 1 120 ? 5.972 3.908 -18.060 1.00 80.25 120 ARG A O 1
ATOM 904 N N . GLY A 1 121 ? 3.815 4.397 -17.700 1.00 80.69 121 GLY A N 1
ATOM 905 C CA . GLY A 1 121 ? 3.684 3.622 -16.462 1.00 80.69 121 GLY A CA 1
ATOM 906 C C . GLY A 1 121 ? 4.368 4.245 -15.238 1.00 80.69 121 GLY A C 1
ATOM 907 O O . GLY A 1 121 ? 4.563 3.567 -14.234 1.00 80.69 121 GLY A O 1
ATOM 908 N N . LEU A 1 122 ? 4.740 5.529 -15.304 1.00 87.88 122 LEU A N 1
ATOM 909 C CA . LEU A 1 122 ? 5.343 6.258 -14.179 1.00 87.88 122 LEU A CA 1
ATOM 910 C C . LEU A 1 122 ? 4.259 6.895 -13.310 1.00 87.88 122 LEU A C 1
ATOM 912 O O . LEU A 1 122 ? 3.364 7.540 -13.859 1.00 87.88 122 LEU A O 1
ATOM 916 N N . GLY A 1 123 ? 4.361 6.763 -11.986 1.00 90.44 123 GLY A N 1
ATOM 917 C CA . GLY A 1 123 ? 3.434 7.399 -11.045 1.00 90.44 123 GLY A CA 1
ATOM 918 C C . GLY A 1 123 ? 3.479 8.927 -11.136 1.00 90.44 123 GLY A C 1
ATOM 919 O O . GLY A 1 123 ? 4.549 9.513 -11.306 1.00 90.44 123 GLY A O 1
ATOM 920 N N . VAL A 1 124 ? 2.319 9.578 -11.034 1.00 94.56 124 VAL A N 1
ATOM 921 C CA . VAL A 1 124 ? 2.227 11.048 -11.047 1.00 94.56 124 VAL A CA 1
ATOM 922 C C . VAL A 1 124 ? 2.227 11.635 -9.628 1.00 94.56 124 VAL A C 1
ATOM 924 O O . VAL A 1 124 ? 1.870 10.933 -8.679 1.00 94.56 124 VAL A O 1
ATOM 927 N N . PRO A 1 125 ? 2.586 12.923 -9.461 1.00 97.25 125 PRO A N 1
ATOM 928 C CA . PRO A 1 125 ? 2.488 13.603 -8.175 1.00 97.25 125 PRO A CA 1
ATOM 929 C C . PRO A 1 125 ? 1.077 13.600 -7.575 1.00 97.25 125 PRO A C 1
ATOM 931 O O . PRO A 1 125 ? 0.096 13.840 -8.282 1.00 97.25 125 PRO A O 1
ATOM 934 N N . VAL A 1 126 ? 0.999 13.410 -6.259 1.00 97.62 126 VAL A N 1
ATOM 935 C CA . VAL A 1 126 ? -0.228 13.536 -5.456 1.00 97.62 126 VAL A CA 1
ATOM 936 C C . VAL A 1 126 ? -0.007 14.533 -4.326 1.00 97.62 126 VAL A C 1
ATOM 938 O O . VAL A 1 126 ? 1.134 14.897 -4.034 1.00 97.62 126 VAL A O 1
ATOM 941 N N . ASP A 1 127 ? -1.097 14.972 -3.707 1.00 98.25 12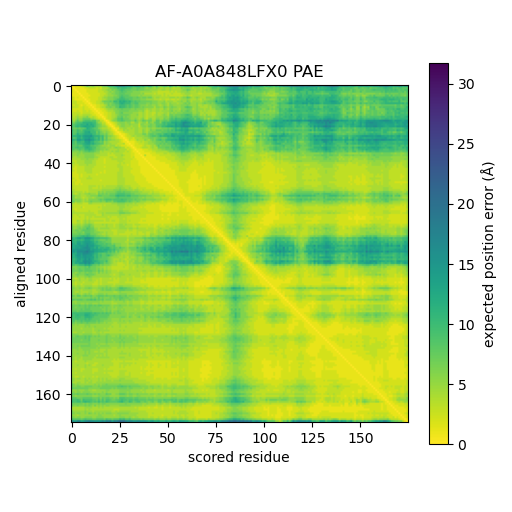7 ASP A N 1
ATOM 942 C CA . ASP A 1 127 ? -1.035 15.887 -2.573 1.00 98.25 127 ASP A CA 1
ATOM 943 C C . ASP A 1 127 ? -0.596 15.131 -1.308 1.00 98.25 127 ASP A C 1
ATOM 945 O O . ASP A 1 127 ? -1.120 14.060 -0.980 1.00 98.25 127 ASP A O 1
ATOM 949 N N . ILE A 1 128 ? 0.394 15.687 -0.615 1.00 98.25 128 ILE A N 1
ATOM 950 C CA . ILE A 1 128 ? 1.031 15.121 0.574 1.00 98.25 128 ILE A CA 1
ATOM 951 C C . ILE A 1 128 ? 1.150 16.220 1.631 1.00 98.25 128 ILE A C 1
ATOM 953 O O . ILE A 1 128 ? 1.495 17.357 1.311 1.00 98.25 128 ILE A O 1
ATOM 957 N N . ILE A 1 129 ? 0.893 15.877 2.890 1.00 97.75 129 ILE A N 1
ATOM 958 C CA . ILE A 1 129 ? 1.257 16.714 4.037 1.00 97.75 129 ILE A CA 1
ATOM 959 C C . ILE A 1 129 ? 2.585 16.192 4.566 1.00 97.75 129 ILE A C 1
ATOM 961 O O . ILE A 1 129 ? 2.653 15.073 5.069 1.00 97.75 129 ILE A O 1
ATOM 965 N N . GLU A 1 130 ? 3.647 16.970 4.386 1.00 96.38 130 GLU A N 1
ATOM 966 C CA . GLU A 1 130 ? 4.996 16.586 4.809 1.00 96.38 130 GLU A CA 1
ATOM 967 C C . GLU A 1 130 ? 5.099 16.528 6.343 1.00 96.38 130 GLU A C 1
ATOM 969 O O . GLU A 1 130 ? 4.260 17.072 7.062 1.00 96.38 130 GLU A O 1
ATOM 974 N N . GLU A 1 131 ? 6.164 15.910 6.855 1.00 94.75 131 GLU A N 1
ATOM 975 C CA . GLU A 1 131 ? 6.478 15.814 8.291 1.00 94.75 131 GLU A CA 1
ATOM 976 C C . GLU A 1 131 ? 6.373 17.157 9.040 1.00 94.75 131 GLU A C 1
ATOM 978 O O . GLU A 1 131 ? 5.897 17.209 10.171 1.00 94.75 131 GLU A O 1
ATOM 983 N N . ASN A 1 132 ? 6.762 18.264 8.403 1.00 93.19 132 ASN A N 1
ATOM 984 C CA . ASN A 1 132 ? 6.687 19.611 8.981 1.00 93.19 132 ASN A CA 1
ATOM 985 C C . ASN A 1 132 ? 5.283 20.255 8.908 1.00 93.19 132 ASN A C 1
ATOM 987 O O . ASN A 1 132 ? 5.134 21.448 9.183 1.00 93.19 132 ASN A O 1
ATOM 991 N N . GLY A 1 133 ? 4.267 19.501 8.484 1.00 94.31 133 GLY A N 1
ATOM 992 C CA . GLY A 1 133 ? 2.887 19.949 8.321 1.00 94.31 133 GLY A CA 1
ATOM 993 C C . GLY A 1 133 ? 2.620 20.780 7.064 1.00 94.31 133 GLY A C 1
ATOM 994 O O . GLY A 1 133 ? 1.486 21.214 6.864 1.00 94.31 133 GLY A O 1
ATOM 995 N N . GLN A 1 134 ? 3.621 21.025 6.213 1.00 96.81 134 GLN A N 1
ATOM 996 C CA . GLN A 1 134 ? 3.428 21.812 4.997 1.00 96.81 134 GLN A CA 1
ATOM 997 C C . GLN A 1 134 ? 2.837 20.963 3.863 1.00 96.81 134 GLN A C 1
ATOM 999 O O . GLN A 1 134 ? 3.243 19.812 3.673 1.00 96.81 134 GLN A O 1
ATOM 1004 N N . PRO A 1 135 ? 1.902 21.523 3.074 1.00 97.81 135 PRO A N 1
ATOM 1005 C CA . PRO A 1 135 ? 1.401 20.858 1.885 1.00 97.81 135 PRO A CA 1
ATOM 1006 C C . PRO A 1 135 ? 2.482 20.795 0.801 1.00 97.81 135 PRO A C 1
ATOM 1008 O O . PRO A 1 135 ? 3.236 21.741 0.574 1.00 97.81 135 PRO A O 1
ATOM 1011 N N . SER A 1 136 ? 2.515 19.673 0.097 1.00 97.75 136 SER A N 1
ATOM 1012 C CA . SER A 1 136 ? 3.456 19.362 -0.971 1.00 97.75 136 SER A CA 1
ATOM 1013 C C . SER A 1 136 ? 2.754 18.548 -2.052 1.00 97.75 136 SER A C 1
ATOM 1015 O O . SER A 1 136 ? 1.748 17.884 -1.798 1.00 97.75 136 SER A O 1
ATOM 1017 N N . LYS A 1 137 ? 3.283 18.593 -3.276 1.00 98.00 137 LYS A N 1
ATOM 1018 C CA . LYS A 1 137 ? 2.774 17.805 -4.399 1.00 98.00 137 LYS A CA 1
ATOM 1019 C C . LYS A 1 137 ? 3.919 17.096 -5.103 1.00 98.00 137 LYS A C 1
ATOM 1021 O O . LYS A 1 137 ? 4.661 17.705 -5.871 1.00 98.00 137 LYS A O 1
ATOM 1026 N N . ARG A 1 138 ? 4.066 15.798 -4.843 1.00 96.50 138 ARG A N 1
ATOM 1027 C CA . ARG A 1 138 ? 5.160 14.967 -5.375 1.00 96.50 138 ARG A CA 1
ATOM 1028 C C . ARG A 1 138 ? 4.738 13.508 -5.503 1.00 96.50 138 ARG A C 1
ATOM 1030 O O . ARG A 1 138 ? 3.676 13.114 -5.029 1.00 96.50 138 ARG A O 1
ATOM 1037 N N . VAL A 1 139 ? 5.551 12.707 -6.187 1.00 95.44 139 VAL A N 1
ATOM 1038 C CA . VAL A 1 139 ? 5.310 11.261 -6.283 1.00 95.44 139 VAL A CA 1
ATOM 1039 C C . VAL A 1 139 ? 5.469 10.636 -4.886 1.00 95.44 139 VAL A C 1
ATOM 1041 O O . VAL A 1 139 ? 6.458 10.948 -4.209 1.00 95.44 139 VAL A O 1
ATOM 1044 N N . PRO A 1 140 ? 4.529 9.781 -4.436 1.00 95.38 140 PRO A N 1
ATOM 1045 C CA . PRO A 1 140 ? 4.660 9.065 -3.172 1.00 95.38 140 PRO A CA 1
ATOM 1046 C C . PRO A 1 140 ? 5.878 8.146 -3.139 1.00 95.38 140 PRO A C 1
ATOM 1048 O O . PRO A 1 140 ? 6.212 7.479 -4.117 1.00 95.38 140 PRO A O 1
ATOM 1051 N N . ARG A 1 141 ? 6.501 8.081 -1.970 1.00 94.12 141 ARG A N 1
ATOM 1052 C CA . ARG A 1 141 ? 7.570 7.156 -1.601 1.00 94.12 141 ARG A CA 1
ATOM 1053 C C . ARG A 1 141 ? 7.004 6.095 -0.658 1.00 94.12 141 ARG A C 1
ATOM 1055 O O . ARG A 1 141 ? 5.949 6.286 -0.055 1.00 94.12 141 ARG A O 1
ATOM 1062 N N . SER A 1 142 ? 7.740 5.004 -0.465 1.00 94.44 142 SER A N 1
ATOM 1063 C CA . SER A 1 142 ? 7.389 3.974 0.526 1.00 94.44 142 SER A CA 1
ATOM 1064 C C . SER A 1 142 ? 7.206 4.556 1.933 1.00 94.44 142 SER A C 1
ATOM 1066 O O . SER A 1 142 ? 6.275 4.172 2.635 1.00 94.44 142 SER A O 1
ATOM 1068 N N . ALA A 1 143 ? 8.025 5.544 2.307 1.00 96.12 143 ALA A N 1
ATOM 1069 C CA . ALA A 1 143 ? 7.893 6.273 3.566 1.00 96.12 143 ALA A CA 1
ATOM 1070 C C . ALA A 1 143 ? 6.510 6.929 3.723 1.00 96.12 143 ALA A C 1
ATOM 1072 O O . ALA A 1 143 ? 5.914 6.829 4.788 1.00 96.12 143 ALA A O 1
ATOM 1073 N N . ASP A 1 144 ? 5.953 7.514 2.657 1.00 97.25 144 ASP A N 1
ATOM 1074 C CA . ASP A 1 144 ? 4.643 8.171 2.722 1.00 97.25 144 ASP A CA 1
ATOM 1075 C C . ASP A 1 144 ? 3.499 7.159 2.868 1.00 97.25 144 ASP A C 1
ATOM 1077 O O . ASP A 1 144 ? 2.510 7.410 3.557 1.00 97.25 144 ASP A O 1
ATOM 1081 N N . VAL A 1 145 ? 3.640 5.980 2.252 1.00 96.44 145 VAL A N 1
ATOM 1082 C CA . VAL A 1 145 ? 2.693 4.864 2.414 1.00 96.44 145 VAL A CA 1
ATOM 1083 C C . VAL A 1 145 ? 2.672 4.399 3.870 1.00 96.44 145 VAL A C 1
ATOM 1085 O O . VAL A 1 145 ? 1.595 4.256 4.452 1.00 96.44 145 VAL A O 1
ATOM 1088 N N . VAL A 1 146 ? 3.852 4.209 4.470 1.00 96.56 146 VAL A N 1
ATOM 1089 C CA . VAL A 1 146 ? 3.986 3.797 5.874 1.00 96.56 146 VAL A CA 1
ATOM 1090 C C . VAL A 1 146 ? 3.438 4.874 6.806 1.00 96.56 146 VAL A C 1
ATOM 1092 O O . VAL A 1 146 ? 2.603 4.561 7.650 1.00 96.56 146 VAL A O 1
ATOM 1095 N N . THR A 1 147 ? 3.812 6.143 6.622 1.00 97.62 147 THR A N 1
ATOM 1096 C CA . THR A 1 147 ? 3.247 7.262 7.392 1.00 97.62 147 THR A CA 1
ATOM 1097 C C . THR A 1 147 ? 1.732 7.281 7.302 1.00 97.62 147 THR A C 1
ATOM 1099 O O . THR A 1 147 ? 1.063 7.348 8.327 1.00 97.62 147 THR A O 1
ATOM 1102 N N . THR A 1 148 ? 1.170 7.158 6.101 1.00 97.44 148 THR A N 1
ATOM 1103 C CA . THR A 1 148 ? -0.285 7.150 5.915 1.00 97.44 148 THR A CA 1
ATOM 1104 C C . THR A 1 148 ? -0.945 5.993 6.669 1.00 97.44 148 THR A C 1
ATOM 1106 O O . THR A 1 148 ? -1.977 6.193 7.309 1.00 97.44 148 THR A O 1
ATOM 1109 N N . ALA A 1 149 ? -0.342 4.799 6.666 1.00 96.81 149 ALA A N 1
ATOM 1110 C CA . ALA A 1 149 ? -0.827 3.662 7.446 1.00 96.81 149 ALA A CA 1
ATOM 1111 C C . ALA A 1 149 ? -0.814 3.944 8.960 1.00 96.81 149 ALA A C 1
ATOM 1113 O O . ALA A 1 149 ? -1.821 3.709 9.629 1.00 96.81 149 ALA A O 1
ATOM 1114 N N . LEU A 1 150 ? 0.278 4.507 9.492 1.00 96.31 150 LEU A N 1
ATOM 1115 C CA . LEU A 1 150 ? 0.394 4.883 10.909 1.00 96.31 150 LEU A CA 1
ATOM 1116 C C . LEU A 1 150 ? -0.658 5.936 11.296 1.00 96.31 150 LEU A C 1
ATOM 1118 O O . LEU A 1 150 ? -1.361 5.769 12.293 1.00 96.31 150 LEU A O 1
ATOM 1122 N N . ARG A 1 151 ? -0.851 6.961 10.454 1.00 96.75 151 ARG A N 1
ATOM 1123 C CA . ARG A 1 151 ? -1.893 7.987 10.638 1.00 96.75 151 ARG A CA 1
ATOM 1124 C C . ARG A 1 151 ? -3.298 7.378 10.640 1.00 96.75 151 ARG A C 1
ATOM 1126 O O . ARG A 1 151 ? -4.125 7.751 11.467 1.00 96.75 151 ARG A O 1
ATOM 1133 N N . ILE A 1 152 ? -3.591 6.419 9.754 1.00 96.25 152 ILE A N 1
ATOM 1134 C CA . ILE A 1 152 ? -4.888 5.711 9.719 1.00 96.25 152 ILE A CA 1
ATOM 1135 C C . ILE A 1 152 ? -5.123 4.895 10.997 1.00 96.25 152 ILE A C 1
ATOM 1137 O O . ILE A 1 152 ? -6.258 4.832 11.478 1.00 96.25 152 ILE A O 1
ATOM 1141 N N . MET A 1 153 ? -4.065 4.305 11.559 1.00 94.25 153 MET A N 1
ATOM 1142 C CA . MET A 1 153 ? -4.110 3.597 12.843 1.00 94.25 153 MET A CA 1
ATOM 1143 C C . MET A 1 153 ? -4.206 4.536 14.057 1.00 94.25 153 MET A C 1
ATOM 1145 O O . MET A 1 153 ? -4.354 4.054 15.176 1.00 94.25 153 MET A O 1
ATOM 1149 N N . GLY A 1 154 ? -4.194 5.856 13.841 1.00 94.44 154 GLY A N 1
ATOM 1150 C CA . GLY A 1 154 ? -4.396 6.867 14.877 1.00 94.44 154 GLY A CA 1
ATOM 1151 C C . GLY A 1 154 ? -3.112 7.398 15.507 1.00 94.44 154 GLY A C 1
ATOM 1152 O O . GLY A 1 154 ? -3.211 8.127 16.485 1.00 94.44 154 GLY A O 1
ATOM 1153 N N . MET A 1 155 ? -1.938 7.060 14.963 1.00 95.69 155 MET A N 1
ATOM 1154 C CA . MET A 1 155 ? -0.677 7.628 15.440 1.00 95.69 155 MET A CA 1
ATOM 1155 C C . MET A 1 155 ? -0.488 9.049 14.915 1.00 95.69 155 MET A C 1
ATOM 1157 O O . MET A 1 155 ? -0.735 9.315 13.737 1.00 95.69 155 MET A O 1
ATOM 1161 N N . GLU A 1 156 ? 0.006 9.945 15.754 1.00 93.88 156 GLU A N 1
ATOM 1162 C CA . GLU A 1 156 ? 0.414 11.303 15.423 1.00 93.88 156 GLU A CA 1
ATOM 1163 C C . GLU A 1 156 ? 1.876 11.370 14.950 1.00 93.88 156 GLU A C 1
ATOM 1165 O O . GLU A 1 156 ? 2.687 10.529 15.336 1.00 93.88 156 GLU A O 1
ATOM 1170 N N . PRO A 1 157 ? 2.257 12.373 14.129 1.00 90.94 157 PRO A N 1
ATOM 1171 C CA . PRO A 1 157 ? 3.609 12.456 13.565 1.00 90.94 157 PRO A CA 1
ATOM 1172 C C . PRO A 1 157 ? 4.740 12.451 14.600 1.00 90.94 157 PRO A C 1
ATOM 1174 O O . PRO A 1 157 ? 5.833 11.997 14.305 1.00 90.94 157 PRO A O 1
ATOM 1177 N N . HIS A 1 158 ? 4.490 12.927 15.823 1.00 92.56 158 HIS A N 1
ATOM 1178 C CA . HIS A 1 158 ? 5.492 12.941 16.893 1.00 92.56 158 HIS A CA 1
ATOM 1179 C C . HIS A 1 158 ? 5.690 11.575 17.577 1.00 92.56 158 HIS A C 1
ATOM 1181 O O . HIS A 1 158 ? 6.604 11.428 18.386 1.00 92.56 158 HIS A O 1
ATOM 1187 N N . GLU A 1 159 ? 4.845 10.584 17.282 1.00 95.88 159 GLU A N 1
ATOM 1188 C CA . GLU A 1 159 ? 4.907 9.240 17.871 1.00 95.88 159 GLU A CA 1
ATOM 1189 C C . GLU A 1 159 ? 5.794 8.278 17.068 1.00 95.88 159 GLU A C 1
ATOM 1191 O O . GLU A 1 159 ? 6.034 7.148 17.497 1.00 95.88 159 GLU A O 1
ATOM 1196 N N . PHE A 1 160 ? 6.289 8.696 15.900 1.00 95.12 160 PHE A N 1
ATOM 1197 C CA . PHE A 1 160 ? 7.158 7.884 15.055 1.00 95.12 160 PHE A CA 1
ATOM 1198 C C . PHE A 1 160 ? 8.163 8.736 14.279 1.00 95.12 160 PHE A C 1
ATOM 1200 O O . PHE A 1 160 ? 8.014 9.941 14.131 1.00 95.12 160 PHE A O 1
ATOM 1207 N N . PHE A 1 161 ? 9.203 8.089 13.758 1.00 94.44 161 PHE A N 1
ATOM 1208 C CA . PHE A 1 161 ? 10.193 8.722 12.894 1.00 94.44 161 PHE A CA 1
ATOM 1209 C C . PHE A 1 161 ? 10.555 7.781 11.749 1.00 94.44 161 PHE A C 1
ATOM 1211 O O . PHE A 1 161 ? 10.842 6.604 11.976 1.00 94.44 161 PHE A O 1
ATOM 1218 N N . ILE A 1 162 ? 10.564 8.305 10.521 1.00 95.06 162 ILE A N 1
ATOM 1219 C CA . ILE A 1 162 ? 11.014 7.579 9.332 1.00 95.06 162 ILE A CA 1
ATOM 1220 C C . ILE A 1 162 ? 12.177 8.361 8.704 1.00 95.06 162 ILE A C 1
ATOM 1222 O O . ILE A 1 162 ? 11.995 9.508 8.290 1.00 95.06 162 ILE A O 1
ATOM 1226 N N . PRO A 1 163 ? 13.385 7.780 8.608 1.00 93.06 163 PRO A N 1
ATOM 1227 C CA . PRO A 1 163 ? 14.530 8.480 8.038 1.00 93.06 163 PRO A CA 1
ATOM 1228 C C . PRO A 1 163 ? 14.330 8.773 6.542 1.00 93.06 163 PRO A C 1
ATOM 1230 O O . PRO A 1 163 ? 13.724 7.989 5.815 1.00 93.06 163 PRO A O 1
ATOM 1233 N N . GLY A 1 164 ? 14.884 9.894 6.067 1.00 90.12 164 GLY A N 1
ATOM 1234 C CA . GLY A 1 164 ? 14.786 10.316 4.658 1.00 90.12 164 GLY A CA 1
ATOM 1235 C C . GLY A 1 164 ? 13.558 11.176 4.323 1.00 90.12 164 GLY A C 1
ATOM 1236 O O . GLY A 1 164 ? 13.329 11.499 3.153 1.00 90.12 164 GLY A O 1
ATOM 1237 N N . GLY A 1 165 ? 12.799 11.577 5.347 1.00 91.00 165 GLY A N 1
ATOM 1238 C CA . GLY A 1 165 ? 11.609 12.413 5.234 1.00 91.00 165 GLY A CA 1
ATOM 1239 C C . GLY A 1 165 ? 10.388 11.626 4.764 1.00 91.00 165 GLY A C 1
ATOM 1240 O O . GLY A 1 165 ? 10.485 10.720 3.934 1.00 91.00 165 GLY A O 1
ATOM 1241 N N . TYR A 1 166 ? 9.225 12.012 5.270 1.00 96.88 166 TYR A N 1
ATOM 1242 C CA . TYR A 1 166 ? 7.961 11.325 5.043 1.00 96.88 166 TYR A CA 1
ATOM 1243 C C . TYR A 1 166 ? 6.792 12.310 5.065 1.00 96.88 166 TYR A C 1
ATOM 1245 O O . TYR A 1 166 ? 6.934 13.451 5.504 1.00 96.88 166 TYR A O 1
ATOM 1253 N N . GLY A 1 167 ? 5.633 11.865 4.593 1.00 97.19 167 GLY A N 1
ATOM 1254 C CA . GLY A 1 167 ? 4.405 12.640 4.636 1.00 97.19 167 GLY A CA 1
ATOM 1255 C C . GLY A 1 167 ? 3.156 11.773 4.529 1.00 97.19 167 GLY A C 1
ATOM 1256 O O . GLY A 1 167 ? 3.200 10.616 4.119 1.00 97.19 167 GLY A O 1
ATOM 1257 N N . GLU A 1 168 ? 2.022 12.333 4.928 1.00 97.75 168 GLU A N 1
ATOM 1258 C CA . GLU A 1 168 ? 0.715 11.692 4.816 1.00 97.75 168 GLU A CA 1
ATOM 1259 C C . GLU A 1 168 ? 0.136 11.944 3.418 1.00 97.75 168 GLU A C 1
ATOM 1261 O O . GLU A 1 168 ? -0.003 13.093 2.992 1.00 97.75 168 GLU A O 1
ATOM 1266 N N . VAL A 1 169 ? -0.214 10.877 2.696 1.00 97.69 169 VAL A N 1
ATOM 1267 C CA . VAL A 1 169 ? -0.868 10.974 1.387 1.00 97.69 169 VAL A CA 1
ATOM 1268 C C . VAL A 1 169 ? -2.327 11.372 1.584 1.00 97.69 169 VAL A C 1
ATOM 1270 O O . VAL A 1 169 ? -3.113 10.670 2.230 1.00 97.69 169 VAL A O 1
ATOM 1273 N N . MET A 1 170 ? -2.707 12.495 0.982 1.00 97.31 170 MET A N 1
ATOM 1274 C CA . MET A 1 170 ? -4.026 13.070 1.187 1.00 97.31 170 MET A CA 1
ATOM 1275 C C . MET A 1 170 ? -5.132 12.247 0.538 1.00 97.31 170 MET A C 1
ATOM 1277 O O . MET A 1 170 ? -4.988 11.650 -0.528 1.00 97.31 170 MET A O 1
ATOM 1281 N N . GLY A 1 171 ? -6.281 12.237 1.209 1.00 95.31 171 GLY A N 1
ATOM 1282 C CA . GLY A 1 171 ? -7.477 11.557 0.737 1.00 95.31 171 GLY A CA 1
ATOM 1283 C C . GLY A 1 171 ? -7.538 10.067 1.065 1.00 95.31 171 GLY A C 1
ATOM 1284 O O . GLY A 1 171 ? -8.578 9.483 0.797 1.00 95.31 171 GLY A O 1
ATOM 1285 N N . LEU A 1 172 ? -6.520 9.444 1.668 1.00 95.88 172 LEU A N 1
ATOM 1286 C CA . LEU A 1 172 ? -6.580 8.022 2.048 1.00 95.88 172 LEU A CA 1
ATOM 1287 C C . LEU A 1 172 ? -7.176 7.773 3.440 1.00 95.88 172 LEU A C 1
ATOM 1289 O O . LEU A 1 172 ? -7.847 6.760 3.640 1.00 95.88 172 LEU A O 1
ATOM 1293 N N . ARG A 1 173 ? -6.988 8.690 4.392 1.00 95.62 173 ARG A N 1
ATOM 1294 C CA . ARG A 1 173 ? -7.588 8.619 5.733 1.00 95.62 173 ARG A CA 1
ATOM 1295 C C . ARG A 1 173 ? -8.948 9.324 5.763 1.00 95.62 173 ARG A C 1
ATOM 1297 O O . ARG A 1 173 ? -9.145 10.324 5.072 1.00 95.62 173 ARG A O 1
ATOM 1304 N N . LYS A 1 174 ? -9.909 8.789 6.527 1.00 91.94 174 LYS A N 1
ATOM 1305 C CA . LYS A 1 174 ? -11.180 9.479 6.812 1.00 91.94 174 LYS A CA 1
ATOM 1306 C C . LYS A 1 174 ? -10.891 10.772 7.581 1.00 91.94 174 LYS A C 1
ATOM 1308 O O . LYS A 1 174 ? -10.055 10.759 8.482 1.00 91.94 174 LYS A O 1
ATOM 1313 N N . ALA A 1 175 ? -11.562 11.850 7.178 1.00 76.56 175 ALA A N 1
ATOM 1314 C CA . ALA A 1 175 ? -11.540 13.125 7.890 1.00 76.56 175 ALA A CA 1
ATOM 1315 C C . ALA A 1 175 ? -12.228 13.003 9.254 1.00 76.56 175 ALA A C 1
ATOM 1317 O O . ALA A 1 175 ? -13.192 12.203 9.341 1.00 76.56 175 ALA A O 1
#

pLDDT: mean 89.65, std 6.46, range [74.19, 98.25]

InterPro domains:
  IPR010869 Protein of unknown function DUF1501 [PF07394] (1-161)

Foldseek 3Di:
DVVVCLLVVVDPDDDDDDPADQDDQDLCNVVSCVPVVVVVVVVVVVVLVVQQVACDPPDPPDGNQQQDKDKDWDQFDAQDWDADPVRDIRRGGDTHRDIDMDITHHQWDDDDDFWDADPNRHTAWAWWQWLVRDIDTGGDDPQQVVVQSCVSVPDDSVNDDDPPTYTHGPRTGHD

Mean predicted aligned error: 5.13 Å

Secondary structure (DSSP, 8-state):
-HHHHHHTTS-S-------------SS-HHHHHHHHHHHHHHHHHHHHHHHHTSBPTT-TT-BHHHHS-EEE--S-EEPPPEE-TTS-EE----EES----EEESTTB--S-----B-TTSPBPPEEEEETTS-EEEE---HHHHHHHHHHHTT--GGG---TT--EEETTSB--

Radius of gyration: 18.67 Å; Cα contacts (8 Å, |Δi|>4): 263; chains: 1; bounding box: 37×43×58 Å

Sequence (175 aa):
MALRLLKSDLCTAVHVSLRLDFDTHNGHGHAYSCAHGRGLMDCVARFMGEMKATPAPGKPGKTLLDDTLVLVMSEFGRSWASRGSDGSYSLPDDHHPYTSVCFAGGNVAGNRQVGTYTTRGLGVPVDIIEENGQPSKRVPRSADVVTTALRIMGMEPHEFFIPGGYGEVMGLRKA

Solvent-accessible surface area (backbone atoms only — not comparable to full-atom values): 10511 Å² total; per-residue (Å²): 108,67,68,57,39,51,69,68,69,75,45,96,75,81,90,80,88,71,99,67,85,79,90,38,92,74,58,54,26,61,62,46,45,54,56,48,48,49,55,52,48,52,51,53,50,52,52,52,50,53,28,53,74,30,72,27,82,98,37,89,97,39,23,35,25,55,71,34,77,44,77,51,70,61,98,46,27,66,38,66,72,42,70,47,97,89,70,49,77,47,46,48,34,47,85,22,92,54,65,70,73,48,78,41,37,34,43,45,38,74,97,74,80,82,66,56,60,46,99,84,66,46,68,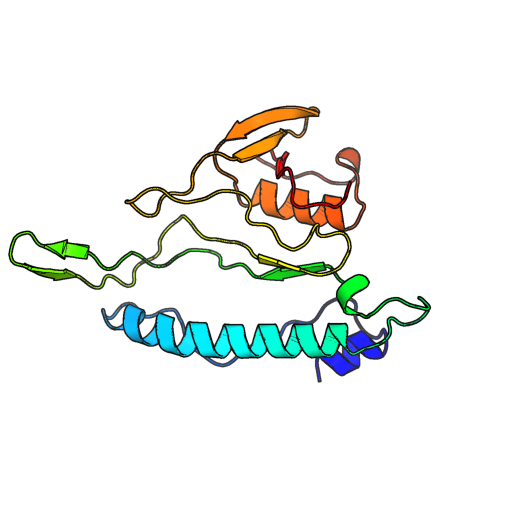42,60,33,54,26,36,34,78,89,68,47,81,45,74,43,61,84,50,72,50,19,54,51,42,33,51,42,45,42,76,66,50,54,78,90,77,58,86,64,89,90,65,41,23,36,51,60,75,46,48,56,131